Protein AF-A0A2P4Q3A4-F1 (afdb_monomer)

Solvent-accessible surface area (backbone atoms only —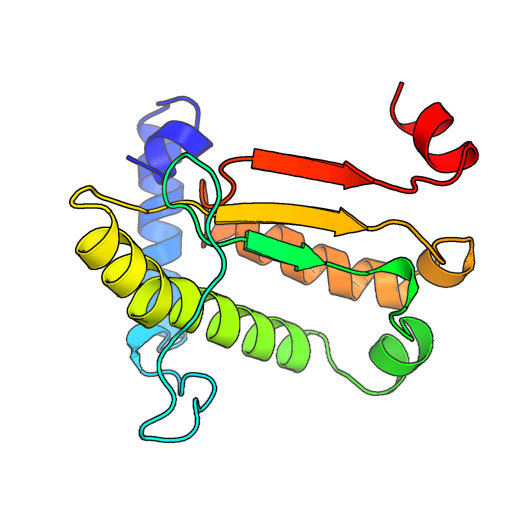 not comparable to full-atom values): 9125 Å² total; per-residue (Å²): 108,42,54,34,62,68,41,76,61,38,62,69,59,20,50,52,46,50,51,55,35,53,54,49,34,65,76,70,42,56,91,74,56,76,54,77,84,71,67,87,88,61,76,88,81,69,58,56,48,100,86,39,23,44,58,45,77,43,54,69,25,72,54,62,41,64,59,45,48,72,74,50,53,61,66,60,53,45,53,50,50,49,28,51,52,50,35,42,61,72,51,49,29,54,53,36,13,64,76,58,76,46,92,36,77,37,32,31,38,38,40,35,28,52,73,52,60,75,71,68,68,39,61,67,32,44,54,46,53,46,53,45,52,52,47,37,65,57,65,51,44,59,37,77,66,46,80,45,81,39,64,64,48,72,71,58,58,64,72,75,104

Mean predicted aligned error: 5.14 Å

Radius of gyration: 17.17 Å; Cα contacts (8 Å, |Δi|>4): 184; chains: 1; bounding box: 42×38×37 Å

pLDDT: mean 88.75, std 10.61, range [38.41, 98.12]

Sequence (161 aa):
MRFATARSFRLDKTKEQLIETITWRDLEGIDSIPLPILNPGTPILYPTDKEGRGIYIERAGYHDSKRLAKYVKQEELTNWHIRCQEFSHRVIMPELSRRAGKIIDKETVIFDCEGMGFHQLHLPSLTLYRAIAELDQKYYPGRLGKLFVVNAPFIFVKIWR

Organism: Rhizophagus irregularis (strain DAOM 181602 / DAOM 197198 / MUCL 43194) (NCBI:txid747089)

Nearest PDB structures (foldseek):
  7zg9-assembly2_B  TM=8.582E-01  e=2.373E-09  Saccharomyces cerevisiae S288C
  4omk-assembly2_B  TM=8.416E-01  e=1.566E-09  Homo sapiens
  7y11-assembly1_A  TM=8.420E-01  e=4.047E-09  Arabidopsis thaliana
  7zgc-assembly1_A  TM=8.394E-01  e=8.752E-09  Saccharomyces cerevisiae S288C
  1olm-assembly2_C  TM=8.415E-01  e=5.445E-09  Homo sapiens

Secondary structure (DSSP, 8-state):
-HHHHHTTT-HHHHHHHHHHHHHHHHHHTGGGPPPPPPPTT------B-TTSPBEEEE-GGG--HHHHHHH--HHHHHHHHHHHHHHIIIIIHHHHHHHHTS----EEEEEE-TT-SGGGG-HHHHHHHHHHHHHHHHHSTT-EEEEEEES--HHHHHH--

InterPro domains:
  IPR001251 CRAL-TRIO lipid binding domain [PF00650] (47-160)
  IPR001251 CRAL-TRIO lipid binding domain [PS50191] (45-161)
  IPR001251 CRAL-TRIO lipid binding domain [cd00170] (44-161)
  IPR036273 CRAL/TRIO, N-terminal domain superfamily [SSF46938] (1-33)
  IPR036865 CRAL-TRIO lipid binding domain superfamily [G3DSA:3.40.525.10] (1-161)
  IPR036865 CRAL-TRIO lipid binding domain superfamily [SSF52087] (37-160)
  IPR051026 Phosphatidylinositol/phosphatidylcholine transfer [PTHR45657] (2-160)

Structure (mmCIF, N/CA/C/O backbone):
data_AF-A0A2P4Q3A4-F1
#
_entry.id   AF-A0A2P4Q3A4-F1
#
loop_
_atom_site.group_PDB
_atom_site.id
_atom_site.type_symbol
_atom_site.label_atom_id
_atom_site.label_alt_id
_atom_site.label_comp_id
_atom_site.label_asym_id
_atom_site.label_entity_id
_atom_site.label_seq_id
_atom_site.pdbx_PDB_ins_code
_atom_site.Cartn_x
_atom_site.Cartn_y
_atom_site.Cartn_z
_atom_site.occupancy
_atom_site.B_iso_or_equiv
_atom_site.auth_seq_id
_atom_site.auth_comp_id
_atom_site.auth_asym_id
_atom_site.auth_atom_id
_atom_site.pdbx_PDB_model_num
ATOM 1 N N . MET A 1 1 ? -11.520 7.859 11.493 1.00 81.25 1 MET A N 1
ATOM 2 C CA . MET A 1 1 ? -10.524 7.407 12.496 1.00 81.25 1 MET A CA 1
ATOM 3 C C . MET A 1 1 ? -9.156 7.018 11.926 1.00 81.25 1 MET A C 1
ATOM 5 O O . MET A 1 1 ? -8.192 7.102 12.670 1.00 81.25 1 MET A O 1
ATOM 9 N N . ARG A 1 2 ? -9.017 6.652 10.639 1.00 88.00 2 ARG A N 1
ATOM 10 C CA . ARG A 1 2 ? -7.745 6.162 10.056 1.00 88.00 2 ARG A CA 1
ATOM 11 C C . ARG A 1 2 ? -6.515 7.058 10.291 1.00 88.00 2 ARG A C 1
ATOM 13 O O . ARG A 1 2 ? -5.499 6.555 10.758 1.00 88.00 2 ARG A O 1
ATOM 20 N N . PHE A 1 3 ? -6.630 8.368 10.064 1.00 90.00 3 PHE A N 1
ATOM 21 C CA . PHE A 1 3 ? -5.551 9.331 10.346 1.00 90.00 3 PHE A CA 1
ATOM 22 C C . PHE A 1 3 ? -5.172 9.373 11.832 1.00 90.00 3 PHE A C 1
ATOM 24 O O . PHE A 1 3 ? -3.992 9.343 12.167 1.00 90.00 3 PHE A O 1
ATOM 31 N N . ALA A 1 4 ? -6.168 9.358 12.726 1.00 89.81 4 ALA A N 1
ATOM 32 C CA . ALA A 1 4 ? -5.929 9.330 14.167 1.00 89.81 4 ALA A CA 1
ATOM 33 C C . ALA A 1 4 ? -5.175 8.058 14.572 1.00 89.81 4 ALA A C 1
ATOM 35 O O . ALA A 1 4 ? -4.160 8.134 15.257 1.00 89.81 4 ALA A O 1
ATOM 36 N N . THR A 1 5 ? -5.600 6.891 14.080 1.00 87.50 5 THR A N 1
ATOM 37 C CA . THR A 1 5 ? -4.897 5.626 14.330 1.00 87.50 5 THR A CA 1
ATOM 38 C C . THR A 1 5 ? -3.458 5.660 13.806 1.00 87.50 5 THR A C 1
ATOM 40 O O . THR A 1 5 ? -2.544 5.286 14.533 1.00 87.50 5 THR A O 1
ATOM 43 N N . ALA A 1 6 ? -3.228 6.161 12.588 1.00 87.69 6 ALA A N 1
ATOM 44 C CA . ALA A 1 6 ? -1.894 6.235 11.980 1.00 87.69 6 ALA A CA 1
ATOM 45 C C . ALA A 1 6 ? -0.937 7.235 12.651 1.00 87.69 6 ALA A C 1
ATOM 47 O O . ALA A 1 6 ? 0.264 7.239 12.367 1.00 87.69 6 ALA A O 1
ATOM 48 N N . ARG A 1 7 ? -1.451 8.097 13.531 1.00 92.38 7 ARG A N 1
ATOM 49 C CA . ARG A 1 7 ? -0.665 9.053 14.319 1.00 92.38 7 ARG A CA 1
ATOM 50 C C . ARG A 1 7 ? -0.774 8.809 15.821 1.00 92.38 7 ARG A C 1
ATOM 52 O O . ARG A 1 7 ? -0.433 9.700 16.599 1.00 92.38 7 ARG A O 1
ATOM 59 N N . SER A 1 8 ? -1.204 7.612 16.225 1.00 90.19 8 SER A N 1
ATOM 60 C CA . SER A 1 8 ? -1.354 7.208 17.630 1.00 90.19 8 SER A CA 1
ATOM 61 C C . SER A 1 8 ? -2.193 8.200 18.438 1.00 90.19 8 SER A C 1
ATOM 63 O O . SER A 1 8 ? -1.867 8.529 19.572 1.00 90.19 8 SER A O 1
ATOM 65 N N . PHE A 1 9 ? -3.255 8.716 17.816 1.00 90.75 9 PHE A N 1
ATOM 66 C CA . PHE A 1 9 ? -4.198 9.687 18.372 1.00 90.75 9 PHE A CA 1
ATOM 67 C C . PHE A 1 9 ? -3.581 11.034 18.789 1.00 90.75 9 PHE A C 1
ATOM 69 O O . PHE A 1 9 ? -4.226 11.821 19.478 1.00 90.75 9 PHE A O 1
ATOM 76 N N . ARG A 1 10 ? -2.371 11.361 18.310 1.00 94.56 10 ARG A N 1
ATOM 77 C CA . ARG A 1 10 ? -1.794 12.708 18.435 1.00 94.56 10 ARG A CA 1
ATOM 78 C C . ARG A 1 10 ? -2.547 13.674 17.523 1.00 94.56 10 ARG A C 1
ATOM 80 O O . ARG A 1 10 ? -2.441 13.583 16.297 1.00 94.56 10 ARG A O 1
ATOM 87 N N . LEU A 1 11 ? -3.375 14.535 18.114 1.00 94.19 11 LEU A N 1
ATOM 88 C CA . LEU A 1 11 ? -4.344 15.367 17.390 1.00 94.19 11 LEU A CA 1
ATOM 89 C C . LEU A 1 11 ? -3.682 16.380 16.451 1.00 94.19 11 LEU A C 1
ATOM 91 O O . LEU A 1 11 ? -4.151 16.561 15.331 1.00 94.19 11 LEU A O 1
ATOM 95 N N . ASP A 1 12 ? -2.576 16.983 16.879 1.00 95.56 12 ASP A N 1
ATOM 96 C CA . ASP A 1 12 ? -1.742 17.886 16.084 1.00 95.56 12 ASP A CA 1
ATOM 97 C C . ASP A 1 12 ? -1.265 17.204 14.793 1.00 95.56 12 ASP A C 1
ATOM 99 O O . ASP A 1 12 ? -1.563 17.668 13.692 1.00 95.56 12 ASP A O 1
ATOM 103 N N . LYS A 1 13 ? -0.641 16.027 14.918 1.00 94.62 13 LYS A N 1
ATOM 104 C CA . LYS A 1 13 ? -0.139 15.242 13.782 1.00 94.62 13 LYS A CA 1
ATOM 105 C C . LYS A 1 13 ? -1.244 14.650 12.921 1.00 94.62 13 LYS A C 1
ATOM 107 O O . LYS A 1 13 ? -1.075 14.501 11.713 1.00 94.62 13 LYS A O 1
ATOM 112 N N . THR A 1 14 ? -2.376 14.317 13.531 1.00 95.19 14 THR A N 1
ATOM 113 C CA . THR A 1 14 ? -3.566 13.843 12.818 1.00 95.19 14 THR A CA 1
ATOM 114 C C . THR A 1 14 ? -4.129 14.943 11.925 1.00 95.19 14 THR A C 1
ATOM 116 O O . THR A 1 14 ? -4.407 14.694 10.754 1.00 95.19 14 THR A O 1
ATOM 119 N N . LYS A 1 15 ? -4.281 16.157 12.470 1.00 96.38 15 LYS A N 1
ATOM 120 C CA . LYS A 1 15 ? -4.776 17.324 11.736 1.00 96.38 15 LYS A CA 1
ATOM 121 C C . LYS A 1 15 ? -3.826 17.694 10.600 1.00 96.38 15 LYS A C 1
ATOM 123 O O . LYS A 1 15 ? -4.292 17.899 9.487 1.00 96.38 15 LYS A O 1
ATOM 128 N N . GLU A 1 16 ? -2.524 17.736 10.877 1.00 96.69 16 GLU A N 1
ATOM 129 C CA . GLU A 1 16 ? -1.476 18.029 9.892 1.00 96.69 16 GLU A CA 1
ATOM 130 C C . GLU A 1 16 ? -1.572 17.088 8.681 1.00 96.69 16 GLU A C 1
ATOM 132 O O . GLU A 1 16 ? -1.767 17.549 7.559 1.00 96.69 16 GLU A O 1
ATOM 137 N N . GLN A 1 17 ? -1.557 15.771 8.914 1.00 96.31 17 GLN A N 1
ATOM 138 C CA . GLN A 1 17 ? -1.625 14.784 7.831 1.00 96.31 17 GLN A CA 1
ATOM 139 C C . GLN A 1 17 ? -2.959 14.828 7.070 1.00 96.31 17 GLN A C 1
ATOM 141 O O . GLN A 1 17 ? -2.993 14.636 5.853 1.00 96.31 17 GLN A O 1
ATOM 146 N N . LEU A 1 18 ? -4.070 15.055 7.778 1.00 96.50 18 LEU A N 1
ATOM 147 C CA . LEU A 1 18 ? -5.386 15.148 7.151 1.00 96.50 18 LEU A CA 1
ATOM 148 C C . LEU A 1 18 ? -5.466 16.354 6.210 1.00 96.50 18 LEU A C 1
ATOM 150 O O . LEU A 1 18 ? -5.906 16.195 5.075 1.00 96.50 18 LEU A O 1
ATOM 154 N N . ILE A 1 19 ? -5.026 17.531 6.665 1.00 97.44 19 ILE A N 1
ATOM 155 C CA . ILE A 1 19 ? -5.002 18.750 5.846 1.00 97.44 19 ILE A CA 1
ATOM 156 C C . ILE A 1 19 ? -4.102 18.541 4.633 1.00 97.44 19 ILE A C 1
ATOM 158 O O . ILE A 1 19 ? -4.524 18.815 3.517 1.00 97.44 19 ILE A O 1
ATOM 162 N N . GLU A 1 20 ? -2.901 17.999 4.834 1.00 97.56 20 GLU A N 1
ATOM 163 C CA . GLU A 1 20 ? -1.973 17.730 3.737 1.00 97.56 20 GLU A CA 1
ATOM 164 C C . GLU A 1 20 ? -2.581 16.792 2.686 1.00 97.56 20 GLU A C 1
ATOM 166 O O . GLU A 1 20 ? -2.432 17.023 1.488 1.00 97.56 20 GLU A O 1
ATOM 171 N N . THR A 1 21 ? -3.322 15.769 3.122 1.00 97.38 21 THR A N 1
ATOM 172 C CA . THR A 1 21 ? -4.003 14.853 2.201 1.00 97.38 21 THR A CA 1
ATOM 173 C C . THR A 1 21 ? -5.128 15.543 1.439 1.00 97.38 21 THR A C 1
ATOM 175 O O . THR A 1 21 ? -5.235 15.336 0.238 1.00 97.38 21 THR A O 1
ATOM 178 N N . ILE A 1 22 ? -5.955 16.361 2.099 1.00 97.38 22 ILE A N 1
ATOM 179 C CA . ILE A 1 22 ? -7.045 17.095 1.433 1.00 97.38 22 ILE A CA 1
ATOM 180 C C . ILE A 1 22 ? -6.470 18.049 0.383 1.00 97.38 22 ILE A C 1
ATOM 182 O O . ILE A 1 22 ? -6.859 17.977 -0.777 1.00 97.38 22 ILE A O 1
ATOM 186 N N . THR A 1 23 ? -5.473 18.855 0.754 1.00 98.12 23 THR A N 1
ATOM 187 C CA . THR A 1 23 ? -4.817 19.784 -0.175 1.00 98.12 23 THR A CA 1
ATOM 188 C C . THR A 1 23 ? -4.201 19.053 -1.366 1.00 98.12 23 THR A C 1
ATOM 190 O O . THR A 1 23 ? -4.359 19.485 -2.503 1.00 98.12 23 THR A O 1
ATOM 193 N N . TRP A 1 24 ? -3.519 17.929 -1.130 1.00 97.88 24 TRP A N 1
ATOM 194 C CA . TRP A 1 24 ? -2.967 17.106 -2.207 1.00 97.88 24 TRP A CA 1
ATOM 195 C C . TRP A 1 24 ? -4.058 16.576 -3.145 1.00 97.88 24 TRP A C 1
ATOM 197 O O . TRP A 1 24 ? -3.885 16.616 -4.361 1.00 97.88 24 TRP A O 1
ATOM 207 N N . ARG A 1 25 ? -5.196 16.124 -2.599 1.00 97.88 25 ARG A N 1
ATOM 208 C CA . ARG A 1 25 ? -6.317 15.643 -3.417 1.00 97.88 25 ARG A CA 1
ATOM 209 C C . ARG A 1 25 ? -6.865 16.722 -4.339 1.00 97.88 25 ARG A C 1
ATOM 211 O O . ARG A 1 25 ? -7.123 16.421 -5.503 1.00 97.88 25 ARG A O 1
ATOM 218 N N . ASP A 1 26 ? -7.011 17.937 -3.823 1.00 97.81 26 ASP A N 1
ATOM 219 C CA . ASP A 1 26 ? -7.522 19.077 -4.583 1.00 97.81 26 ASP A CA 1
ATOM 220 C C . ASP A 1 26 ? -6.551 19.483 -5.698 1.00 97.81 26 ASP A C 1
ATOM 222 O O . ASP A 1 26 ? -6.966 19.674 -6.839 1.00 97.81 26 ASP A O 1
ATOM 226 N N . LEU A 1 27 ? -5.253 19.565 -5.387 1.00 97.31 27 LEU A N 1
ATOM 227 C CA . LEU A 1 27 ? -4.218 19.963 -6.346 1.00 97.31 27 LEU A CA 1
ATOM 228 C C . LEU A 1 27 ? -4.048 18.953 -7.488 1.00 97.31 27 LEU A C 1
ATOM 230 O O . LEU A 1 27 ? -3.927 19.353 -8.643 1.00 97.31 27 LEU A O 1
ATOM 234 N N . GLU A 1 28 ? -4.064 17.658 -7.174 1.00 95.75 28 GLU A N 1
ATOM 235 C CA . GLU A 1 28 ? -3.839 16.584 -8.152 1.00 95.75 28 GLU A CA 1
ATOM 236 C C . GLU A 1 28 ? -5.140 16.064 -8.791 1.00 95.75 28 GLU A C 1
ATOM 238 O O . GLU A 1 28 ? -5.121 15.143 -9.609 1.00 95.75 28 GLU A O 1
ATOM 243 N N . GLY A 1 29 ? -6.298 16.616 -8.410 1.00 96.75 29 GLY A N 1
ATOM 244 C CA . GLY A 1 29 ? -7.598 16.208 -8.946 1.00 96.75 29 GLY A CA 1
ATOM 245 C C . GLY A 1 29 ? -7.953 14.745 -8.655 1.00 96.75 29 GLY A C 1
ATOM 246 O O . GLY A 1 29 ? -8.593 14.086 -9.480 1.00 96.75 29 GLY A O 1
ATOM 247 N N . ILE A 1 30 ? -7.554 14.227 -7.487 1.00 97.19 30 ILE A N 1
ATOM 248 C CA . ILE A 1 30 ? -7.625 12.793 -7.143 1.00 97.19 30 ILE A CA 1
ATOM 249 C C . ILE A 1 30 ? -9.055 12.246 -7.228 1.00 97.19 30 ILE A C 1
ATOM 251 O O . ILE A 1 30 ? -9.276 11.122 -7.677 1.00 97.19 30 ILE A O 1
ATOM 255 N N . ASP A 1 31 ? -10.053 13.052 -6.870 1.00 95.44 31 ASP A N 1
ATOM 256 C CA . ASP A 1 31 ? -11.459 12.636 -6.901 1.00 95.44 31 ASP A CA 1
ATOM 257 C C . ASP A 1 31 ? -11.984 12.385 -8.330 1.00 95.44 31 ASP A C 1
ATOM 259 O O . ASP A 1 31 ? -12.917 11.595 -8.525 1.00 95.44 31 ASP A O 1
ATOM 263 N N . SER A 1 32 ? -11.346 12.987 -9.339 1.00 94.81 32 SER A N 1
ATOM 264 C CA . SER A 1 32 ? -11.739 12.896 -10.751 1.00 94.81 32 SER A CA 1
ATOM 265 C C . SER A 1 32 ? -10.893 11.918 -11.569 1.00 94.81 32 SER A C 1
ATOM 267 O O . SER A 1 32 ? -11.119 11.781 -12.773 1.00 94.81 32 SER A O 1
ATOM 269 N N . ILE A 1 33 ? -9.925 11.223 -10.958 1.00 93.81 33 ILE A N 1
ATOM 270 C CA . ILE A 1 33 ? -9.053 10.323 -11.717 1.00 93.81 33 ILE A CA 1
ATOM 271 C C . ILE A 1 33 ? -9.837 9.141 -12.302 1.00 93.81 33 ILE A C 1
ATOM 273 O O . ILE A 1 33 ? -10.729 8.590 -11.644 1.00 93.81 33 ILE A O 1
ATOM 277 N N . PRO A 1 34 ? -9.485 8.694 -13.520 1.00 91.38 34 PRO A N 1
ATOM 278 C CA . PRO A 1 34 ? -10.088 7.508 -14.101 1.00 91.38 34 PRO A CA 1
ATOM 279 C C . PRO A 1 34 ? -9.674 6.274 -13.296 1.00 91.38 34 PRO A C 1
ATOM 281 O O . PRO A 1 34 ? -8.487 6.023 -13.074 1.00 91.38 34 PRO A O 1
ATOM 284 N N . LEU A 1 35 ? -10.665 5.493 -12.876 1.00 89.56 35 LEU A N 1
ATOM 285 C CA . LEU A 1 35 ? -10.441 4.234 -12.177 1.00 89.56 35 LEU A CA 1
ATOM 286 C C . LEU A 1 35 ? -10.117 3.112 -13.182 1.00 89.56 35 LEU A C 1
ATOM 288 O O . LEU A 1 35 ? -10.555 3.183 -14.334 1.00 89.56 35 LEU A O 1
ATOM 292 N N . PRO A 1 36 ? -9.380 2.062 -12.778 1.00 85.19 36 PRO A N 1
ATOM 293 C CA . PRO A 1 36 ? -9.207 0.864 -13.586 1.00 85.19 36 PRO A CA 1
ATOM 294 C C . PRO A 1 36 ? -10.569 0.291 -13.999 1.00 85.19 36 PRO A C 1
ATOM 296 O O . PRO A 1 36 ? -11.490 0.179 -13.187 1.00 85.19 36 PRO A O 1
ATOM 299 N N . ILE A 1 37 ? -10.701 -0.044 -15.282 1.00 72.06 37 ILE A N 1
ATOM 300 C CA . ILE A 1 37 ? -11.951 -0.540 -15.856 1.00 72.06 37 ILE A CA 1
ATOM 301 C C . ILE A 1 37 ? -12.156 -1.985 -15.399 1.00 72.06 37 ILE A C 1
ATOM 303 O O . ILE A 1 37 ? -11.361 -2.866 -15.724 1.00 72.06 37 ILE A O 1
ATOM 307 N N . LEU A 1 38 ? -13.255 -2.239 -14.693 1.00 65.69 38 LEU A N 1
ATOM 308 C CA . LEU A 1 38 ? -13.843 -3.573 -14.656 1.00 65.69 38 LEU A CA 1
ATOM 309 C C . LEU A 1 38 ? -14.734 -3.737 -15.881 1.00 65.69 38 LEU A C 1
ATOM 311 O O . LEU A 1 38 ? -15.499 -2.831 -16.213 1.00 65.69 38 LEU A O 1
ATOM 315 N N . ASN A 1 39 ? -14.672 -4.899 -16.527 1.00 62.16 39 ASN A N 1
ATOM 316 C CA . ASN A 1 39 ? -15.587 -5.223 -17.616 1.00 62.16 39 ASN A CA 1
ATOM 317 C C . ASN A 1 39 ? -17.044 -5.075 -17.125 1.00 62.16 39 ASN A C 1
ATOM 319 O O . ASN A 1 39 ? -17.412 -5.746 -16.150 1.00 62.16 39 ASN A O 1
ATOM 323 N N . PRO A 1 40 ? -17.871 -4.222 -17.764 1.00 52.88 40 PRO A N 1
ATOM 324 C CA . PRO A 1 40 ? -19.261 -4.015 -17.369 1.00 52.88 40 PRO A CA 1
ATOM 325 C C . PRO A 1 40 ? -20.017 -5.343 -17.260 1.00 52.88 40 PRO A C 1
ATOM 327 O O . PRO A 1 40 ? -19.923 -6.189 -18.144 1.00 52.88 40 PRO A O 1
ATOM 330 N N . GLY A 1 41 ? -20.746 -5.541 -16.159 1.00 54.09 41 GLY A N 1
ATOM 331 C CA . GLY A 1 41 ? -21.495 -6.777 -15.902 1.00 54.09 41 GLY A CA 1
ATOM 332 C C . GLY A 1 41 ? -20.689 -7.911 -15.263 1.00 54.09 41 GLY A C 1
ATOM 333 O O . GLY A 1 41 ? -21.278 -8.931 -14.915 1.00 54.09 41 GLY A O 1
ATOM 334 N N . THR A 1 42 ? -19.381 -7.741 -15.039 1.00 58.50 42 THR A N 1
ATOM 335 C CA . THR A 1 42 ? -18.596 -8.701 -14.248 1.00 58.50 42 THR A CA 1
ATOM 336 C C . THR A 1 42 ? -18.961 -8.541 -12.773 1.00 58.50 42 THR A C 1
ATOM 338 O O . THR A 1 42 ? -18.723 -7.467 -12.211 1.00 58.50 42 THR A O 1
ATOM 341 N N . PRO A 1 43 ? -19.520 -9.570 -12.111 1.00 60.12 43 PRO A N 1
ATOM 342 C CA . PRO A 1 43 ? -19.717 -9.524 -10.672 1.00 60.12 43 PRO A CA 1
ATOM 343 C C . PRO A 1 43 ? -18.362 -9.303 -9.999 1.00 60.12 43 PRO A C 1
ATOM 345 O O . PRO A 1 43 ? -17.401 -10.014 -10.297 1.00 60.12 43 PRO A O 1
ATOM 348 N N . ILE A 1 44 ? -18.272 -8.334 -9.086 1.00 64.12 44 ILE A N 1
ATOM 349 C CA . ILE A 1 44 ? -17.056 -8.104 -8.297 1.00 64.12 44 ILE A CA 1
ATOM 350 C C . ILE A 1 44 ? -16.945 -9.222 -7.254 1.00 64.12 44 ILE A C 1
ATOM 352 O O . ILE A 1 44 ? -17.271 -9.068 -6.074 1.00 64.12 44 ILE A O 1
ATOM 356 N N . LEU A 1 45 ? -16.503 -10.391 -7.709 1.00 66.38 45 LEU A N 1
ATOM 357 C CA . LEU A 1 45 ? -16.175 -11.540 -6.879 1.00 66.38 45 LEU A CA 1
ATOM 358 C C . LEU A 1 45 ? -14.785 -11.328 -6.281 1.00 66.38 45 LEU A C 1
ATOM 360 O O . LEU A 1 45 ? -13.805 -11.944 -6.686 1.00 66.38 45 LEU A O 1
ATOM 364 N N . TYR A 1 46 ? -14.706 -10.419 -5.310 1.00 77.94 46 TYR A N 1
ATOM 365 C CA . TYR A 1 46 ? -13.514 -10.288 -4.482 1.00 77.94 46 TYR A CA 1
ATOM 366 C C . TYR A 1 46 ? -13.535 -11.358 -3.383 1.00 77.94 46 TYR A C 1
ATOM 368 O O . TYR A 1 46 ? -14.523 -11.413 -2.630 1.00 77.94 46 TYR A O 1
ATOM 376 N N . PRO A 1 47 ? -12.488 -12.197 -3.270 1.00 88.94 47 PRO A N 1
ATOM 377 C CA . PRO A 1 47 ? -12.339 -13.098 -2.139 1.00 88.94 47 PRO A CA 1
ATOM 378 C C . PRO A 1 47 ? -12.187 -12.279 -0.856 1.00 88.94 47 PRO A C 1
ATOM 380 O O . PRO A 1 47 ? -11.543 -11.226 -0.840 1.00 88.94 47 PRO A O 1
ATOM 383 N N . THR A 1 48 ? -12.800 -12.761 0.222 1.00 94.56 48 THR A N 1
ATOM 384 C CA . THR A 1 48 ? -12.803 -12.080 1.517 1.00 94.56 48 THR A CA 1
ATOM 385 C C . THR A 1 48 ? -12.234 -12.961 2.610 1.00 94.56 48 THR A C 1
ATOM 387 O O . THR A 1 48 ? -12.455 -14.171 2.616 1.00 94.56 48 THR A O 1
ATOM 390 N N . ASP A 1 49 ? -11.554 -12.352 3.577 1.00 94.81 49 ASP A N 1
ATOM 391 C CA . ASP A 1 49 ? -11.214 -13.038 4.818 1.00 94.81 49 ASP A CA 1
ATOM 392 C C . ASP A 1 49 ? -12.461 -13.243 5.701 1.00 94.81 49 ASP A C 1
ATOM 394 O O . ASP A 1 49 ? -13.560 -12.769 5.399 1.00 94.81 49 ASP A O 1
ATOM 398 N N . LYS A 1 50 ? -12.287 -13.924 6.839 1.00 94.62 50 LYS A N 1
ATOM 399 C CA . LYS A 1 50 ? -13.370 -14.170 7.810 1.00 94.62 50 LYS A CA 1
ATOM 400 C C . LYS A 1 50 ? -14.033 -12.901 8.369 1.00 94.62 50 LYS A C 1
ATOM 402 O O . LYS A 1 50 ? -15.115 -12.982 8.935 1.00 94.62 50 LYS A O 1
ATOM 407 N N . GLU A 1 51 ? -13.384 -11.742 8.246 1.00 94.75 51 GLU A N 1
ATOM 408 C CA . GLU A 1 51 ? -13.914 -10.453 8.690 1.00 94.75 51 GLU A CA 1
ATOM 409 C C . GLU A 1 51 ? -14.637 -9.696 7.568 1.00 94.75 51 GLU A C 1
ATOM 411 O O . GLU A 1 51 ? -15.121 -8.593 7.824 1.00 94.75 51 GLU A O 1
ATOM 416 N N . GLY A 1 52 ? -14.719 -10.254 6.356 1.00 94.00 52 GLY A N 1
ATOM 417 C CA . GLY A 1 52 ? -15.306 -9.608 5.180 1.00 94.00 52 GLY A CA 1
ATOM 418 C C . GLY A 1 52 ? -14.350 -8.662 4.444 1.00 94.00 52 GLY A C 1
ATOM 419 O O . GLY A 1 52 ? -14.780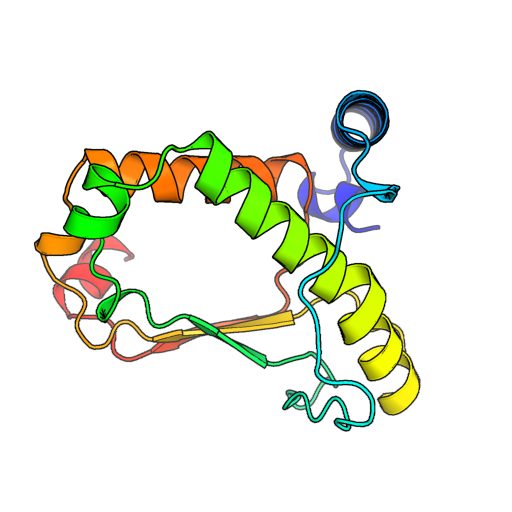 -7.949 3.540 1.00 94.00 52 GLY A O 1
ATOM 420 N N . ARG A 1 53 ? -13.060 -8.627 4.812 1.00 95.00 53 ARG A N 1
ATOM 421 C CA . ARG A 1 53 ? -12.060 -7.759 4.167 1.00 95.00 53 ARG A CA 1
ATOM 422 C C . ARG A 1 53 ? -11.601 -8.376 2.859 1.00 95.00 53 ARG A C 1
ATOM 424 O O . ARG A 1 53 ? -11.333 -9.575 2.824 1.00 95.00 53 ARG A O 1
ATOM 431 N N . GLY A 1 54 ? -11.457 -7.559 1.821 1.00 94.19 54 GLY A N 1
ATOM 432 C CA . GLY A 1 54 ? -10.927 -8.007 0.534 1.00 94.19 54 GLY A CA 1
ATOM 433 C C . GLY A 1 54 ? -9.511 -8.549 0.693 1.00 94.19 54 GLY A C 1
ATOM 434 O O . GLY A 1 54 ? -8.720 -7.986 1.453 1.00 94.19 54 GLY A O 1
ATOM 435 N N . ILE A 1 55 ? -9.217 -9.655 0.013 1.00 93.69 55 ILE A N 1
ATOM 436 C CA . ILE A 1 55 ? -7.884 -10.256 -0.012 1.00 93.69 55 ILE A CA 1
ATOM 437 C C . ILE A 1 55 ? -7.133 -9.728 -1.238 1.00 93.69 55 ILE A C 1
ATOM 439 O O . ILE A 1 55 ? -7.551 -9.964 -2.371 1.00 93.69 55 ILE A O 1
ATOM 443 N N . TYR A 1 56 ? -6.022 -9.037 -0.996 1.00 91.06 56 TYR A N 1
ATOM 444 C CA . TYR A 1 56 ? -5.034 -8.655 -2.002 1.00 91.06 56 TYR A CA 1
ATOM 445 C C . TYR A 1 56 ? -3.844 -9.615 -1.922 1.00 91.06 56 TYR A C 1
ATOM 447 O O . TYR A 1 56 ? -3.340 -9.882 -0.831 1.00 91.06 56 TYR A O 1
ATOM 455 N N . ILE A 1 57 ? -3.410 -10.154 -3.062 1.00 92.19 57 ILE A N 1
ATOM 456 C CA . ILE A 1 57 ? -2.242 -11.035 -3.141 1.00 92.19 57 ILE A CA 1
ATOM 457 C C . ILE A 1 57 ? -1.150 -10.298 -3.910 1.00 92.19 57 ILE A C 1
ATOM 459 O O . ILE A 1 57 ? -1.297 -10.037 -5.100 1.00 92.19 57 ILE A O 1
ATOM 463 N N . GLU A 1 58 ? -0.060 -9.995 -3.218 1.00 90.50 58 GLU A N 1
ATOM 464 C CA . GLU A 1 58 ? 1.139 -9.372 -3.767 1.00 90.50 58 GLU A CA 1
ATOM 465 C C . GLU A 1 58 ? 2.203 -10.449 -3.983 1.00 90.50 58 GLU A C 1
ATOM 467 O O . GLU A 1 58 ? 2.591 -11.128 -3.032 1.00 90.50 58 GLU A O 1
ATOM 472 N N . ARG A 1 59 ? 2.678 -10.611 -5.221 1.00 90.81 59 ARG A N 1
ATOM 473 C CA . ARG A 1 59 ? 3.680 -11.624 -5.596 1.00 90.81 59 ARG A CA 1
ATOM 474 C C . ARG A 1 59 ? 4.957 -10.949 -6.090 1.00 90.81 59 ARG A C 1
ATOM 476 O O . ARG A 1 59 ? 5.418 -11.191 -7.207 1.00 90.81 59 ARG A O 1
ATOM 483 N N . ALA A 1 60 ? 5.552 -10.121 -5.235 1.00 82.44 60 ALA A N 1
ATOM 484 C CA . ALA A 1 60 ? 6.719 -9.298 -5.560 1.00 82.44 60 ALA A CA 1
ATOM 485 C C . ALA A 1 60 ? 7.937 -10.101 -6.066 1.00 82.44 60 ALA A C 1
ATOM 487 O O . ALA A 1 60 ? 8.798 -9.566 -6.771 1.00 82.44 60 ALA A O 1
ATOM 488 N N . GLY A 1 61 ? 8.016 -11.393 -5.733 1.00 86.06 61 GLY A N 1
ATOM 489 C CA . GLY A 1 61 ? 9.022 -12.317 -6.257 1.00 86.06 61 GLY A CA 1
ATOM 490 C C . GLY A 1 61 ? 9.003 -12.504 -7.777 1.00 86.06 61 GLY A C 1
ATOM 491 O O . GLY A 1 61 ? 10.041 -12.769 -8.375 1.00 86.06 61 GLY A O 1
ATOM 492 N N . TYR A 1 62 ? 7.845 -12.305 -8.408 1.00 88.50 62 TYR A N 1
ATOM 493 C CA . TYR A 1 62 ? 7.634 -12.503 -9.846 1.00 88.50 62 TYR A CA 1
ATOM 494 C C . TYR A 1 62 ? 7.680 -11.201 -10.650 1.00 88.50 62 TYR A C 1
ATOM 496 O O . TYR A 1 62 ? 7.553 -11.220 -11.875 1.00 88.50 62 TYR A O 1
ATOM 504 N N . HIS A 1 63 ? 7.859 -10.059 -9.987 1.00 86.56 63 HIS A N 1
ATOM 505 C CA . HIS A 1 63 ? 7.998 -8.786 -10.677 1.00 86.56 63 HIS A CA 1
ATOM 506 C C . HIS A 1 63 ? 9.344 -8.709 -11.393 1.00 86.56 63 HIS A C 1
ATOM 508 O O . HIS A 1 63 ? 10.402 -8.757 -10.757 1.00 86.56 63 HIS A O 1
ATOM 514 N N . ASP A 1 64 ? 9.316 -8.448 -12.703 1.00 88.50 64 ASP A N 1
ATOM 515 C CA . ASP A 1 64 ? 10.503 -8.014 -13.444 1.00 88.50 64 ASP A CA 1
ATOM 516 C C . ASP A 1 64 ? 10.847 -6.563 -13.071 1.00 88.50 64 ASP A C 1
ATOM 518 O O . ASP A 1 64 ? 10.619 -5.594 -13.798 1.00 88.50 64 ASP A O 1
ATOM 522 N N . SER A 1 65 ? 11.381 -6.424 -11.862 1.00 84.75 65 SER A N 1
ATOM 523 C CA . SER A 1 65 ? 11.649 -5.149 -11.209 1.00 84.75 65 SER A CA 1
ATOM 524 C C . SER A 1 65 ? 12.682 -4.330 -11.987 1.00 84.75 65 SER A C 1
ATOM 526 O O . SER A 1 65 ? 12.602 -3.099 -12.023 1.00 84.75 65 SER A O 1
ATOM 528 N N . LYS A 1 66 ? 13.638 -4.999 -12.647 1.00 88.62 66 LYS A N 1
ATOM 529 C CA . LYS A 1 66 ? 14.654 -4.350 -13.487 1.00 88.62 66 LYS A CA 1
ATOM 530 C C . LYS A 1 66 ? 14.030 -3.760 -14.741 1.00 88.62 66 LYS A C 1
ATOM 532 O O . LYS A 1 66 ? 14.317 -2.614 -15.074 1.00 88.62 66 LYS A O 1
ATOM 537 N N . ARG A 1 67 ? 13.168 -4.518 -15.423 1.00 90.94 67 ARG A N 1
ATOM 538 C CA . ARG A 1 67 ? 12.436 -4.022 -16.589 1.00 90.94 67 ARG A CA 1
ATOM 539 C C . ARG A 1 67 ? 11.504 -2.880 -16.211 1.00 90.94 67 ARG A C 1
ATOM 541 O O . ARG A 1 67 ? 11.493 -1.877 -16.917 1.00 90.94 67 ARG A O 1
ATOM 548 N N . LEU A 1 68 ? 10.797 -2.997 -15.087 1.00 88.06 68 LEU A N 1
ATOM 549 C CA . LEU A 1 68 ? 9.957 -1.921 -14.568 1.00 88.06 68 LEU A CA 1
ATOM 550 C C . LEU A 1 68 ? 10.779 -0.641 -14.377 1.00 88.06 68 LEU A C 1
ATOM 552 O O . LEU A 1 68 ? 10.466 0.377 -14.977 1.00 88.06 68 LEU A O 1
ATOM 556 N N . ALA A 1 69 ? 11.897 -0.722 -13.654 1.00 90.06 69 ALA A N 1
ATOM 557 C CA . ALA A 1 69 ? 12.766 0.430 -13.418 1.00 90.06 69 ALA A CA 1
ATOM 558 C C . ALA A 1 69 ? 13.450 0.979 -14.679 1.00 90.06 69 ALA A C 1
ATOM 560 O O . ALA A 1 69 ? 13.879 2.129 -14.692 1.00 90.06 69 ALA A O 1
ATOM 561 N N . LYS A 1 70 ? 13.570 0.169 -15.736 1.00 93.81 70 LYS A N 1
ATOM 562 C CA . LYS A 1 70 ? 14.132 0.599 -17.017 1.00 93.81 70 LYS A CA 1
ATOM 563 C C . LYS A 1 70 ? 13.135 1.394 -17.862 1.00 93.81 70 LYS A C 1
ATOM 565 O O . LYS A 1 70 ? 13.556 2.297 -18.577 1.00 93.81 70 LYS A O 1
ATOM 570 N N . TYR A 1 71 ? 11.856 1.024 -17.836 1.00 94.94 71 TYR A N 1
ATOM 571 C CA . TYR A 1 71 ? 10.869 1.536 -18.795 1.00 94.94 71 TYR A CA 1
ATOM 572 C C . TYR A 1 71 ? 9.760 2.382 -18.176 1.00 94.94 71 TYR A C 1
ATOM 574 O O . TYR A 1 71 ? 9.099 3.102 -18.915 1.00 94.94 71 TYR A O 1
ATOM 582 N N . VAL A 1 72 ? 9.548 2.301 -16.864 1.00 93.31 72 VAL A N 1
ATOM 583 C CA . VAL A 1 72 ? 8.468 3.007 -16.172 1.00 93.31 72 VAL A CA 1
ATOM 584 C C . VAL A 1 72 ? 9.057 4.105 -15.304 1.00 93.31 72 VAL A C 1
ATOM 586 O O . VAL A 1 72 ? 9.928 3.859 -14.466 1.00 93.31 72 VAL A O 1
ATOM 589 N N . LYS A 1 73 ? 8.571 5.331 -15.496 1.00 94.56 73 LYS A N 1
ATOM 590 C CA . LYS A 1 73 ? 8.925 6.464 -14.644 1.00 94.56 73 LYS A CA 1
ATOM 591 C C . LYS A 1 73 ? 8.221 6.337 -13.300 1.00 94.56 73 LYS A C 1
ATOM 593 O O . LYS A 1 73 ? 7.108 5.827 -13.203 1.00 94.56 73 LYS A O 1
ATOM 598 N N . GLN A 1 74 ? 8.848 6.882 -12.262 1.00 94.31 74 GLN A N 1
ATOM 599 C CA . GLN A 1 74 ? 8.270 6.893 -10.918 1.00 94.31 74 GLN A CA 1
ATOM 600 C C . GLN A 1 74 ? 6.860 7.493 -10.895 1.00 94.31 74 GLN A C 1
ATOM 602 O O . GLN A 1 74 ? 5.974 6.901 -10.294 1.00 94.31 74 GLN A O 1
ATOM 607 N N . GLU A 1 75 ? 6.650 8.610 -11.591 1.00 94.31 75 GLU A N 1
ATOM 608 C CA . GLU A 1 75 ? 5.354 9.290 -11.671 1.00 94.31 75 GLU A CA 1
ATOM 609 C C . GLU A 1 75 ? 4.260 8.412 -12.296 1.00 94.31 75 GLU A C 1
ATOM 611 O O . GLU A 1 75 ? 3.137 8.365 -11.801 1.00 94.31 75 GLU A O 1
ATOM 616 N N . GLU A 1 76 ? 4.586 7.674 -13.360 1.00 93.94 76 GLU A N 1
ATOM 617 C CA . GLU A 1 76 ? 3.647 6.762 -14.023 1.00 93.94 76 GLU A CA 1
ATOM 618 C C . GLU A 1 76 ? 3.230 5.636 -13.074 1.00 93.94 76 GLU A C 1
ATOM 620 O O . GLU A 1 76 ? 2.047 5.307 -12.972 1.00 93.94 76 GLU A O 1
ATOM 625 N N . LEU A 1 77 ? 4.197 5.088 -12.333 1.00 93.19 77 LEU A N 1
ATOM 626 C CA . LEU A 1 77 ? 3.950 4.046 -11.347 1.00 93.19 77 LEU A CA 1
ATOM 627 C C . LEU A 1 77 ? 3.116 4.559 -10.167 1.00 93.19 77 LEU A C 1
ATOM 629 O O . LEU A 1 77 ? 2.159 3.897 -9.768 1.00 93.19 77 LEU A O 1
ATOM 633 N N . THR A 1 78 ? 3.440 5.733 -9.618 1.00 95.44 78 THR A N 1
ATOM 634 C CA . THR A 1 78 ? 2.672 6.320 -8.512 1.00 95.44 78 THR A CA 1
ATOM 635 C C . THR A 1 78 ? 1.263 6.693 -8.957 1.00 95.44 78 THR A C 1
ATOM 637 O O . THR A 1 78 ? 0.314 6.396 -8.240 1.00 95.44 78 THR A O 1
ATOM 640 N N . ASN A 1 79 ? 1.092 7.247 -10.160 1.00 95.19 79 ASN A N 1
ATOM 641 C CA . ASN A 1 79 ? -0.228 7.556 -10.716 1.00 95.19 79 ASN A CA 1
ATOM 642 C C . ASN A 1 79 ? -1.069 6.297 -10.932 1.00 95.19 79 ASN A C 1
ATOM 644 O O . ASN A 1 79 ? -2.265 6.293 -10.636 1.00 95.19 79 ASN A O 1
ATOM 648 N N . TRP A 1 80 ? -0.459 5.213 -11.414 1.00 93.75 80 TRP A N 1
ATOM 649 C CA . TRP A 1 80 ? -1.134 3.922 -11.505 1.00 93.75 80 TRP A CA 1
ATOM 650 C C . TRP A 1 80 ? -1.560 3.406 -10.125 1.00 93.75 80 TRP A C 1
ATOM 652 O O . TRP A 1 80 ? -2.719 3.035 -9.936 1.00 93.75 80 TRP A O 1
ATOM 662 N N . HIS A 1 81 ? -0.658 3.450 -9.144 1.00 94.50 81 HIS A N 1
ATOM 663 C CA . HIS A 1 81 ? -0.938 3.009 -7.777 1.00 94.50 81 HIS A CA 1
ATOM 664 C C . HIS A 1 81 ? -2.074 3.803 -7.119 1.00 94.50 81 HIS A C 1
ATOM 666 O O . HIS A 1 81 ? -2.972 3.210 -6.523 1.00 94.50 81 HIS A O 1
ATOM 672 N N . ILE A 1 82 ? -2.106 5.127 -7.299 1.00 96.62 82 ILE A N 1
ATOM 673 C CA . ILE A 1 82 ? -3.201 5.993 -6.829 1.00 96.62 82 ILE A CA 1
ATOM 674 C C . ILE A 1 82 ? -4.539 5.525 -7.410 1.00 96.62 82 ILE A C 1
ATOM 676 O O . ILE A 1 82 ? -5.512 5.379 -6.674 1.00 96.62 82 ILE A O 1
ATOM 680 N N . ARG A 1 83 ? -4.606 5.232 -8.715 1.00 95.31 83 ARG A N 1
ATOM 681 C CA . ARG A 1 83 ? -5.843 4.738 -9.349 1.00 95.31 83 ARG A CA 1
ATOM 682 C C . ARG A 1 83 ? -6.295 3.406 -8.754 1.00 95.31 83 ARG A C 1
ATOM 684 O O . ARG A 1 83 ? -7.491 3.228 -8.527 1.00 95.31 83 ARG A O 1
ATOM 691 N N . CYS A 1 84 ? -5.364 2.498 -8.459 1.00 92.12 84 CYS A N 1
ATOM 692 C CA . CYS A 1 84 ? -5.660 1.244 -7.763 1.00 92.12 84 CYS A CA 1
ATOM 693 C C . CYS A 1 84 ? -6.202 1.488 -6.344 1.00 92.12 84 CYS A C 1
ATOM 695 O O . CYS A 1 84 ? -7.207 0.883 -5.965 1.00 92.12 84 CYS A O 1
ATOM 697 N N . GLN A 1 85 ? -5.595 2.406 -5.585 1.00 94.00 85 GLN A N 1
ATOM 698 C CA . GLN A 1 85 ? -6.054 2.776 -4.242 1.00 94.00 85 GLN A CA 1
ATOM 699 C C . GLN A 1 85 ? -7.455 3.400 -4.260 1.00 94.00 85 GLN A C 1
ATOM 701 O O . GLN A 1 85 ? -8.330 3.005 -3.483 1.00 94.00 85 GLN A O 1
ATOM 706 N N . GLU A 1 86 ? -7.707 4.339 -5.174 1.00 95.38 86 GLU A N 1
ATOM 707 C CA . GLU A 1 86 ? -9.021 4.965 -5.329 1.00 95.38 86 GLU A CA 1
ATOM 708 C C . GLU A 1 86 ? -10.075 3.952 -5.775 1.00 95.38 86 GLU A C 1
ATOM 710 O O . GLU A 1 86 ? -11.197 3.973 -5.279 1.00 95.38 86 GLU A O 1
ATOM 715 N N . PHE A 1 87 ? -9.726 3.011 -6.647 1.00 92.62 87 PHE A N 1
ATOM 716 C CA . PHE A 1 87 ? -10.633 1.946 -7.058 1.00 92.62 87 PHE A CA 1
ATOM 717 C C . PHE A 1 87 ? -10.972 0.989 -5.915 1.00 92.62 87 PHE A C 1
ATOM 719 O O . PHE A 1 87 ? -12.148 0.699 -5.675 1.00 92.62 87 PHE A O 1
ATOM 726 N N . SER A 1 88 ? -9.967 0.568 -5.145 1.00 91.44 88 SER A N 1
ATOM 727 C CA . SER A 1 88 ? -10.178 -0.215 -3.927 1.00 91.44 88 SER A CA 1
ATOM 728 C C . SER A 1 88 ? -11.131 0.513 -2.974 1.00 91.44 88 SER A C 1
ATOM 730 O O . SER A 1 88 ? -12.103 -0.068 -2.487 1.00 91.44 88 SER A O 1
ATOM 732 N N . HIS A 1 89 ? -10.933 1.818 -2.764 1.00 91.50 89 HIS A N 1
ATOM 733 C CA . HIS A 1 89 ? -11.719 2.579 -1.794 1.00 91.50 89 HIS A CA 1
ATOM 734 C C . HIS A 1 89 ? -13.120 2.974 -2.275 1.00 91.50 89 HIS A C 1
ATOM 736 O O . HIS A 1 89 ? -14.046 2.997 -1.465 1.00 91.50 89 HIS A O 1
ATOM 742 N N . ARG A 1 90 ? -13.290 3.288 -3.560 1.00 92.06 90 ARG A N 1
ATOM 743 C CA . ARG A 1 90 ? -14.551 3.797 -4.124 1.00 92.06 90 ARG A CA 1
ATOM 744 C C . ARG A 1 90 ? -15.449 2.693 -4.669 1.00 92.06 90 ARG A C 1
ATOM 746 O O . ARG A 1 90 ? -16.649 2.914 -4.790 1.00 92.06 90 ARG A O 1
ATOM 753 N N . VAL A 1 91 ? -14.886 1.528 -4.992 1.00 90.69 91 VAL A N 1
ATOM 754 C CA . VAL A 1 91 ? -15.616 0.432 -5.646 1.00 90.69 91 VAL A CA 1
ATOM 755 C C . VAL A 1 91 ? -15.597 -0.832 -4.795 1.00 90.69 91 VAL A C 1
ATOM 757 O O . VAL A 1 91 ? -16.655 -1.332 -4.416 1.00 90.69 91 VAL A O 1
ATOM 760 N N . ILE A 1 92 ? -14.411 -1.333 -4.441 1.00 90.81 92 ILE A N 1
ATOM 761 C CA . ILE A 1 92 ? -14.286 -2.637 -3.772 1.00 90.81 92 ILE A CA 1
ATOM 762 C C . ILE A 1 92 ? -14.773 -2.573 -2.320 1.00 90.81 92 ILE A C 1
ATOM 764 O O . ILE A 1 92 ? -15.665 -3.322 -1.929 1.00 90.81 92 ILE A O 1
ATOM 768 N N . MET A 1 93 ? -14.233 -1.660 -1.511 1.00 92.25 93 MET A N 1
ATOM 769 C CA . MET A 1 93 ? -14.564 -1.536 -0.086 1.00 92.25 93 MET A CA 1
ATOM 770 C C . MET A 1 93 ? -16.058 -1.265 0.187 1.00 92.25 93 MET A C 1
ATOM 772 O O . MET A 1 93 ? -16.604 -1.896 1.099 1.00 92.25 93 MET A O 1
ATOM 776 N N . PRO A 1 94 ? -16.765 -0.399 -0.571 1.00 93.31 94 PRO A N 1
ATOM 777 C CA . PRO A 1 94 ? -18.203 -0.200 -0.393 1.00 93.31 94 PRO A CA 1
ATOM 778 C C . PRO A 1 94 ? -19.018 -1.456 -0.709 1.00 93.31 94 PRO A C 1
ATOM 780 O O . PRO A 1 94 ? -19.919 -1.805 0.053 1.00 93.31 94 PRO A O 1
ATOM 783 N N . GLU A 1 95 ? -18.667 -2.180 -1.774 1.00 91.88 95 GLU A N 1
ATOM 784 C CA . GLU A 1 95 ? -19.344 -3.429 -2.132 1.00 91.88 95 GLU A CA 1
ATOM 785 C C . GLU A 1 95 ? -19.117 -4.516 -1.074 1.00 91.88 95 GLU A C 1
ATOM 787 O O . GLU A 1 95 ? -20.055 -5.194 -0.649 1.00 91.88 95 GLU A O 1
ATOM 792 N N . LEU A 1 96 ? -17.889 -4.644 -0.572 1.00 93.25 96 LEU A N 1
ATOM 793 C CA . LEU A 1 96 ? -17.584 -5.554 0.530 1.00 93.25 96 LEU A CA 1
ATOM 794 C C . LEU A 1 96 ? -18.313 -5.166 1.818 1.00 93.25 96 LEU A C 1
ATOM 796 O O . LEU A 1 96 ? -18.819 -6.041 2.517 1.00 93.25 96 LEU A O 1
ATOM 800 N N . SER A 1 97 ? -18.430 -3.867 2.102 1.00 95.25 97 SER A N 1
ATOM 801 C CA . SER A 1 97 ? -19.197 -3.373 3.250 1.00 95.25 97 SER A CA 1
ATOM 802 C C . SER A 1 97 ? -20.672 -3.755 3.147 1.00 95.25 97 SER A C 1
ATOM 804 O O . SER A 1 97 ? -21.258 -4.251 4.111 1.00 95.25 97 SER A O 1
ATOM 806 N N . ARG A 1 98 ? -21.261 -3.591 1.955 1.00 93.62 98 ARG A N 1
ATOM 807 C CA . ARG A 1 98 ? -22.646 -3.980 1.662 1.00 93.62 98 ARG A CA 1
ATOM 808 C C . ARG A 1 98 ? -22.859 -5.481 1.854 1.00 93.62 98 ARG A C 1
ATOM 810 O O . ARG A 1 98 ? -23.829 -5.875 2.491 1.00 93.62 98 ARG A O 1
ATOM 817 N N . ARG A 1 99 ? -21.942 -6.313 1.348 1.00 91.75 99 ARG A N 1
ATOM 818 C CA . ARG A 1 99 ? -21.985 -7.779 1.498 1.00 91.75 99 ARG A CA 1
ATOM 819 C C . ARG A 1 99 ? -21.817 -8.234 2.950 1.00 91.75 99 ARG A C 1
ATOM 821 O O . ARG A 1 99 ? -22.455 -9.197 3.356 1.00 91.75 99 ARG A O 1
ATOM 828 N N . ALA A 1 100 ? -20.959 -7.563 3.717 1.00 93.44 100 ALA A N 1
ATOM 829 C CA . ALA A 1 100 ? -20.648 -7.931 5.097 1.00 93.44 100 ALA A CA 1
ATOM 830 C C . ALA A 1 100 ? -21.629 -7.354 6.136 1.00 93.44 100 ALA A C 1
ATOM 832 O O . ALA A 1 100 ? -21.557 -7.737 7.303 1.00 93.44 100 ALA A O 1
ATOM 833 N N . GLY A 1 101 ? -22.495 -6.407 5.753 1.00 95.88 101 GLY A N 1
ATOM 834 C CA . GLY A 1 101 ? -23.401 -5.711 6.677 1.00 95.88 101 GLY A CA 1
ATOM 835 C C . GLY A 1 101 ? -22.684 -4.821 7.702 1.00 95.88 101 GLY A C 1
ATOM 836 O O . GLY A 1 101 ? -23.254 -4.486 8.737 1.00 95.88 101 GLY A O 1
ATOM 837 N N . LYS A 1 102 ? -21.421 -4.456 7.448 1.00 95.94 102 LYS A N 1
ATOM 838 C CA . LYS A 1 102 ? -20.586 -3.624 8.328 1.00 95.94 102 LYS A CA 1
ATOM 839 C C . LYS A 1 102 ? -19.571 -2.829 7.515 1.00 95.94 102 LYS A C 1
ATOM 841 O O . LYS A 1 102 ? -19.265 -3.193 6.386 1.00 95.94 102 LYS A O 1
ATOM 846 N N . ILE A 1 103 ? -19.013 -1.770 8.098 1.00 94.94 103 ILE A N 1
ATOM 847 C CA . ILE A 1 103 ? -17.979 -0.966 7.433 1.00 94.94 103 ILE A CA 1
ATOM 848 C C . ILE A 1 103 ? -16.709 -1.807 7.248 1.00 94.94 103 ILE A C 1
ATOM 850 O O . ILE A 1 103 ? -16.100 -2.255 8.221 1.00 94.94 103 ILE A O 1
ATOM 854 N N . ILE A 1 104 ? -16.303 -1.980 5.992 1.00 94.94 104 ILE A N 1
ATOM 855 C CA . ILE A 1 104 ? -15.020 -2.543 5.578 1.00 94.94 104 ILE A CA 1
ATOM 856 C C . ILE A 1 104 ? -14.179 -1.400 5.016 1.00 94.94 104 ILE A C 1
ATOM 858 O O . ILE A 1 104 ? -14.429 -0.897 3.926 1.00 94.94 104 ILE A O 1
ATOM 862 N N . ASP A 1 105 ? -13.176 -0.972 5.778 1.00 92.38 105 ASP A N 1
ATOM 863 C CA . ASP A 1 105 ? -12.297 0.153 5.438 1.00 92.38 105 ASP A CA 1
ATOM 864 C C . ASP A 1 105 ? -10.808 -0.234 5.382 1.00 92.38 105 ASP A C 1
ATOM 866 O O . ASP A 1 105 ? -9.942 0.642 5.241 1.00 92.38 105 ASP A O 1
ATOM 870 N N . LYS A 1 106 ? -10.546 -1.544 5.484 1.00 93.75 106 LYS A N 1
ATOM 871 C CA . LYS A 1 106 ? -9.235 -2.194 5.487 1.00 93.75 106 LYS A CA 1
ATOM 872 C C . LYS A 1 106 ? -9.232 -3.454 4.632 1.00 93.75 106 LYS A C 1
ATOM 874 O O . LYS A 1 106 ? -10.262 -4.110 4.485 1.00 93.75 106 LYS A O 1
ATOM 879 N N . GLU A 1 107 ? -8.051 -3.838 4.175 1.00 93.50 107 GLU A N 1
ATOM 880 C CA . GLU A 1 107 ? -7.822 -5.056 3.397 1.00 93.50 107 GLU A CA 1
ATOM 881 C C . GLU A 1 107 ? -6.942 -6.073 4.133 1.00 93.50 107 GLU A C 1
ATOM 883 O O . GLU A 1 107 ? -6.280 -5.769 5.133 1.00 93.50 107 GLU A O 1
ATOM 888 N N . THR A 1 108 ? -6.955 -7.303 3.637 1.00 95.69 108 THR A N 1
ATOM 889 C CA . THR A 1 108 ? -6.024 -8.355 4.037 1.00 95.69 108 THR A CA 1
ATOM 890 C C . THR A 1 108 ? -5.032 -8.564 2.903 1.00 95.69 108 THR A C 1
ATOM 892 O O . THR A 1 108 ? -5.437 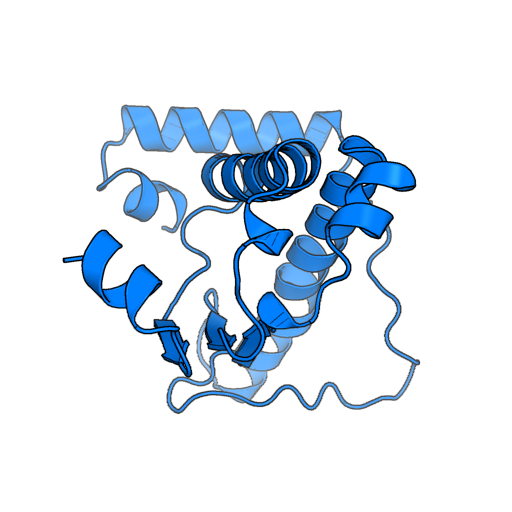-8.882 1.791 1.00 95.69 108 THR A O 1
ATOM 895 N N . VAL A 1 109 ? -3.741 -8.415 3.187 1.00 94.31 109 VAL A N 1
ATOM 896 C CA . VAL A 1 109 ? -2.670 -8.609 2.207 1.00 94.31 109 VAL A CA 1
ATOM 897 C C . VAL A 1 109 ? -1.985 -9.944 2.459 1.00 94.31 109 VAL A C 1
ATOM 899 O O . VAL A 1 109 ? -1.547 -10.223 3.576 1.00 94.31 109 VAL A O 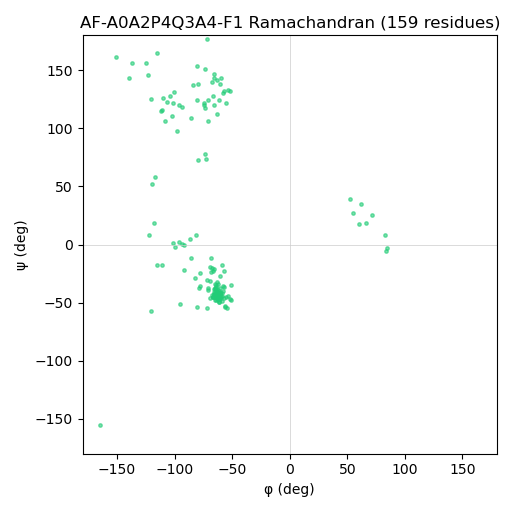1
ATOM 902 N N . ILE A 1 110 ? -1.874 -10.758 1.416 1.00 95.12 110 ILE A N 1
ATOM 903 C CA . ILE A 1 110 ? -0.977 -11.909 1.361 1.00 95.12 110 ILE A CA 1
ATOM 904 C C . ILE A 1 110 ? 0.222 -11.478 0.525 1.00 95.12 110 ILE A C 1
ATOM 906 O O . ILE A 1 110 ? 0.097 -11.251 -0.673 1.00 95.12 110 ILE A O 1
ATOM 910 N N . PHE A 1 111 ? 1.370 -11.338 1.172 1.00 92.38 111 PHE A N 1
ATOM 911 C CA . PHE A 1 111 ? 2.635 -11.010 0.540 1.00 92.38 111 PHE A CA 1
ATOM 912 C C . PHE A 1 111 ? 3.413 -12.310 0.323 1.00 92.38 111 PHE A C 1
ATOM 914 O O . PHE A 1 111 ? 4.011 -12.860 1.252 1.00 92.38 111 PHE A O 1
ATOM 921 N N . ASP A 1 112 ? 3.328 -12.832 -0.895 1.00 92.56 112 ASP A N 1
ATOM 922 C CA . ASP A 1 112 ? 3.994 -14.054 -1.327 1.00 92.56 112 ASP A CA 1
ATOM 923 C C . ASP A 1 112 ? 5.419 -13.737 -1.786 1.00 92.56 112 ASP A C 1
ATOM 925 O O . ASP A 1 112 ? 5.652 -13.110 -2.823 1.00 92.56 112 ASP A O 1
ATOM 929 N N . CYS A 1 113 ? 6.382 -14.167 -0.977 1.00 89.81 113 CYS A N 1
ATOM 930 C CA . CYS A 1 113 ? 7.800 -13.978 -1.237 1.00 89.81 113 CYS A CA 1
ATOM 931 C C . CYS A 1 113 ? 8.412 -15.077 -2.116 1.00 89.81 113 CYS A C 1
ATOM 933 O O . CYS A 1 113 ? 9.630 -15.076 -2.317 1.00 89.81 113 CYS A O 1
ATOM 935 N N . GLU A 1 114 ? 7.619 -16.017 -2.635 1.00 90.50 114 GLU A N 1
ATOM 936 C CA . GLU A 1 114 ? 8.125 -17.011 -3.573 1.00 90.50 114 GLU A CA 1
ATOM 937 C C . GLU A 1 114 ? 8.746 -16.321 -4.794 1.00 90.50 114 GLU A C 1
ATOM 939 O O . GLU A 1 114 ? 8.173 -15.395 -5.362 1.00 90.50 114 GLU A O 1
ATOM 944 N N . GLY A 1 115 ? 9.949 -16.746 -5.183 1.00 88.62 115 GLY A N 1
ATOM 945 C CA . GLY A 1 115 ? 10.712 -16.113 -6.259 1.00 88.62 115 GLY A CA 1
ATOM 946 C C . GLY A 1 115 ? 11.526 -14.890 -5.82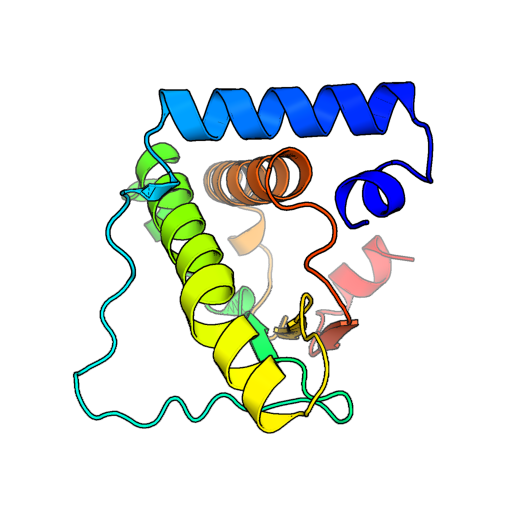8 1.00 88.62 115 GLY A C 1
ATOM 947 O O . GLY A 1 115 ? 12.327 -14.405 -6.621 1.00 88.62 115 GLY A O 1
ATOM 948 N N . MET A 1 116 ? 11.414 -14.408 -4.583 1.00 86.06 116 MET A N 1
ATOM 949 C CA . MET A 1 116 ? 12.280 -13.326 -4.107 1.00 86.06 116 MET A CA 1
ATOM 950 C C . MET A 1 116 ? 13.747 -13.761 -3.970 1.00 86.06 116 MET A C 1
ATOM 952 O O . MET A 1 116 ? 14.066 -14.848 -3.492 1.00 86.06 116 MET A O 1
ATOM 956 N N . GLY A 1 117 ? 14.661 -12.872 -4.352 1.00 81.75 117 GLY A N 1
ATOM 957 C CA . GLY A 1 117 ? 16.108 -13.048 -4.298 1.00 81.75 117 GLY A CA 1
ATOM 958 C C . GLY A 1 117 ? 16.865 -11.724 -4.460 1.00 81.75 117 GLY A C 1
ATOM 959 O O . GLY A 1 117 ? 16.362 -10.641 -4.177 1.00 81.75 117 GLY A O 1
ATOM 960 N N . PHE A 1 118 ? 18.114 -11.786 -4.924 1.00 80.00 118 PHE A N 1
ATOM 961 C CA . PHE A 1 118 ? 18.960 -10.588 -5.031 1.00 80.00 118 PHE A CA 1
ATOM 962 C C . PHE A 1 118 ? 18.516 -9.597 -6.115 1.00 80.00 118 PHE A C 1
ATOM 964 O O . PHE A 1 118 ? 18.895 -8.430 -6.072 1.00 80.00 118 PHE A O 1
ATOM 971 N N . HIS A 1 119 ? 17.708 -10.022 -7.091 1.00 76.19 119 HIS A N 1
ATOM 972 C CA . HIS A 1 119 ? 17.246 -9.129 -8.154 1.00 76.19 119 HIS A CA 1
ATOM 973 C C . HIS A 1 119 ? 16.274 -8.052 -7.645 1.00 76.19 119 HIS A C 1
ATOM 975 O O . HIS A 1 119 ? 16.223 -6.978 -8.244 1.00 76.19 119 HIS A O 1
ATOM 981 N N . GLN A 1 120 ? 15.581 -8.285 -6.521 1.00 73.94 120 GLN A N 1
ATOM 982 C CA . GLN A 1 120 ? 14.802 -7.259 -5.819 1.00 73.94 120 GLN A CA 1
ATOM 983 C C . GLN A 1 120 ? 15.676 -6.166 -5.190 1.00 73.94 120 GLN A C 1
ATOM 985 O O . GLN A 1 120 ? 15.179 -5.072 -4.952 1.00 73.94 120 GLN A O 1
ATOM 990 N N . LEU A 1 121 ? 16.972 -6.413 -4.954 1.00 77.38 121 LEU A N 1
ATOM 991 C CA . LEU A 1 121 ? 17.894 -5.412 -4.396 1.00 77.38 121 LEU A CA 1
ATOM 992 C C . LEU A 1 121 ? 18.429 -4.426 -5.447 1.00 77.38 121 LEU A C 1
ATOM 994 O O . LEU A 1 121 ? 19.329 -3.634 -5.170 1.00 77.38 121 LEU A O 1
ATOM 998 N N . HIS A 1 122 ? 17.899 -4.465 -6.669 1.00 85.69 122 HIS A N 1
ATOM 999 C CA . HIS A 1 122 ? 18.239 -3.502 -7.704 1.00 85.69 122 HIS A CA 1
ATOM 1000 C C . HIS A 1 122 ? 17.799 -2.092 -7.281 1.00 85.69 122 HIS A C 1
ATOM 1002 O O . HIS A 1 122 ? 16.606 -1.801 -7.205 1.00 85.69 122 HIS A O 1
ATOM 1008 N N . LEU A 1 123 ? 18.772 -1.212 -7.024 1.00 87.62 123 LEU A N 1
ATOM 1009 C CA . LEU A 1 123 ? 18.546 0.118 -6.445 1.00 87.62 123 LEU A CA 1
ATOM 1010 C C . LEU A 1 123 ? 17.473 0.950 -7.174 1.00 87.62 123 LEU A C 1
ATOM 1012 O O . LEU A 1 123 ? 16.570 1.430 -6.493 1.00 87.62 123 LEU A O 1
ATOM 1016 N N . PRO A 1 124 ? 17.475 1.079 -8.518 1.00 88.75 124 PRO A N 1
ATOM 1017 C CA . PRO A 1 124 ? 16.408 1.798 -9.216 1.00 88.75 124 PRO A CA 1
ATOM 1018 C C . PRO A 1 124 ? 15.004 1.242 -8.946 1.00 88.75 124 PRO A C 1
ATOM 1020 O O . PRO A 1 124 ? 14.050 2.002 -8.813 1.00 88.75 124 PRO A O 1
ATOM 1023 N N . SER A 1 125 ? 14.867 -0.080 -8.819 1.00 86.00 125 SER A N 1
ATOM 1024 C CA . SER A 1 125 ? 13.583 -0.711 -8.498 1.00 86.00 125 SER A CA 1
ATOM 1025 C C . SER A 1 125 ? 13.172 -0.451 -7.052 1.00 86.00 125 SER A C 1
ATOM 1027 O O . SER A 1 125 ? 12.006 -0.181 -6.786 1.00 86.00 125 SER A O 1
ATOM 1029 N N . LEU A 1 126 ? 14.128 -0.484 -6.120 1.00 88.00 126 LEU A N 1
ATOM 1030 C CA . LEU A 1 126 ? 13.879 -0.135 -4.721 1.00 88.00 126 LEU A CA 1
ATOM 1031 C C . LEU A 1 126 ? 13.392 1.311 -4.574 1.00 88.00 126 LEU A C 1
ATOM 1033 O O . LEU A 1 126 ? 12.494 1.559 -3.775 1.00 88.00 126 LEU A O 1
ATOM 1037 N N . THR A 1 127 ? 13.920 2.249 -5.366 1.00 90.75 127 THR A N 1
ATOM 1038 C CA . THR A 1 127 ? 13.438 3.641 -5.393 1.00 90.75 127 THR A CA 1
ATOM 1039 C C . THR A 1 127 ? 11.969 3.727 -5.808 1.00 90.75 127 THR A C 1
ATOM 1041 O O . THR A 1 127 ? 11.196 4.439 -5.171 1.00 90.75 127 THR A O 1
ATOM 1044 N N . LEU A 1 128 ? 11.557 2.958 -6.819 1.00 91.12 128 LEU A N 1
ATOM 1045 C CA . LEU A 1 128 ? 10.158 2.893 -7.250 1.00 91.12 128 LEU A CA 1
ATOM 1046 C C . LEU A 1 128 ? 9.232 2.352 -6.150 1.00 91.12 128 LEU A C 1
ATOM 1048 O O . LEU A 1 128 ? 8.211 2.967 -5.845 1.00 91.12 128 LEU A O 1
ATOM 1052 N N . TYR A 1 129 ? 9.603 1.238 -5.512 1.00 88.06 129 TYR A N 1
ATOM 1053 C CA . TYR A 1 129 ? 8.821 0.672 -4.406 1.00 88.06 129 TYR A CA 1
ATOM 1054 C C . TYR A 1 129 ? 8.763 1.608 -3.196 1.00 88.06 129 TYR A C 1
ATOM 1056 O O . TYR A 1 129 ? 7.728 1.721 -2.540 1.00 88.06 129 TYR A O 1
ATOM 1064 N N . ARG A 1 130 ? 9.859 2.318 -2.919 1.00 91.88 130 ARG A N 1
ATOM 1065 C CA . ARG A 1 130 ? 9.912 3.322 -1.858 1.00 91.88 130 ARG A CA 1
ATOM 1066 C C . ARG A 1 130 ? 8.948 4.476 -2.125 1.00 91.88 130 ARG A C 1
ATOM 1068 O O . ARG A 1 130 ? 8.247 4.871 -1.201 1.00 91.88 130 ARG A O 1
ATOM 1075 N N . ALA A 1 131 ? 8.859 4.960 -3.362 1.00 94.56 131 ALA A N 1
ATOM 1076 C CA . ALA A 1 131 ? 7.916 6.016 -3.726 1.00 94.56 131 ALA A CA 1
ATOM 1077 C C . ALA A 1 131 ? 6.455 5.598 -3.482 1.00 94.56 131 ALA A C 1
ATOM 1079 O O . ALA A 1 131 ? 5.678 6.384 -2.944 1.00 94.56 131 ALA A O 1
ATOM 1080 N N . ILE A 1 132 ? 6.093 4.349 -3.804 1.00 93.81 132 ILE A N 1
ATOM 1081 C CA . ILE A 1 132 ? 4.769 3.788 -3.484 1.00 93.81 132 ILE A CA 1
ATOM 1082 C C . ILE A 1 132 ? 4.539 3.760 -1.966 1.00 93.81 132 ILE A C 1
ATOM 1084 O O . ILE A 1 132 ? 3.514 4.235 -1.482 1.00 93.81 132 ILE A O 1
ATOM 1088 N N . ALA A 1 133 ? 5.501 3.238 -1.200 1.00 92.31 133 ALA A N 1
ATOM 1089 C CA . ALA A 1 133 ? 5.367 3.128 0.250 1.00 92.31 133 ALA A CA 1
ATOM 1090 C C . ALA A 1 133 ? 5.241 4.501 0.936 1.00 92.31 133 ALA A C 1
ATOM 1092 O O . ALA A 1 133 ? 4.434 4.664 1.852 1.00 92.31 133 ALA A O 1
ATOM 1093 N N . GLU A 1 134 ? 6.013 5.494 0.489 1.00 94.62 134 GLU A N 1
ATOM 1094 C CA . GLU A 1 134 ? 5.941 6.871 0.987 1.00 94.62 134 GLU A CA 1
ATOM 1095 C C . GLU A 1 134 ? 4.585 7.512 0.652 1.00 94.62 134 GLU A C 1
ATOM 1097 O O . GLU A 1 134 ? 3.970 8.127 1.526 1.00 94.62 134 GLU A O 1
ATOM 1102 N N . LEU A 1 135 ? 4.074 7.302 -0.567 1.00 96.31 135 LEU A N 1
ATOM 1103 C CA . LEU A 1 135 ? 2.746 7.753 -0.988 1.00 96.31 135 LEU A CA 1
ATOM 1104 C C . LEU A 1 135 ? 1.639 7.172 -0.093 1.00 96.31 135 LEU A C 1
ATOM 1106 O O . LEU A 1 135 ? 0.795 7.916 0.414 1.00 96.31 135 LEU A O 1
ATOM 1110 N N . ASP A 1 136 ? 1.668 5.860 0.152 1.00 94.12 136 ASP A N 1
ATOM 1111 C CA . ASP A 1 136 ? 0.671 5.172 0.977 1.00 94.12 136 ASP A CA 1
ATOM 1112 C C . ASP A 1 136 ? 0.705 5.640 2.433 1.00 94.12 136 ASP A C 1
ATOM 1114 O O . ASP A 1 136 ? -0.333 5.935 3.031 1.00 94.12 136 ASP A O 1
ATOM 1118 N N . GLN A 1 137 ? 1.902 5.760 3.014 1.00 92.12 137 GLN A N 1
ATOM 1119 C CA . GLN A 1 137 ? 2.069 6.251 4.384 1.00 92.12 137 GLN A CA 1
ATOM 1120 C C . GLN A 1 137 ? 1.573 7.686 4.551 1.00 92.12 137 GLN A C 1
ATOM 1122 O O . GLN A 1 137 ? 1.081 8.047 5.629 1.00 92.12 137 GLN A O 1
ATOM 1127 N N . LYS A 1 138 ? 1.724 8.498 3.503 1.00 94.94 138 LYS A N 1
ATOM 1128 C CA . LYS A 1 138 ? 1.375 9.911 3.511 1.00 94.94 138 LYS A CA 1
ATOM 1129 C C . LYS A 1 138 ? -0.122 10.132 3.313 1.00 94.94 138 LYS A C 1
ATOM 1131 O O . LYS A 1 138 ? -0.738 10.758 4.175 1.00 94.94 138 LYS A O 1
ATOM 1136 N N . TYR A 1 139 ? -0.711 9.570 2.259 1.00 96.44 139 TYR A N 1
ATOM 1137 C CA . TYR A 1 139 ? -2.073 9.906 1.821 1.00 96.44 139 TYR A CA 1
ATOM 1138 C C . TYR A 1 139 ? -3.104 8.787 2.016 1.00 96.44 139 TYR A C 1
ATOM 1140 O O . TYR A 1 139 ? -4.305 9.059 2.081 1.00 96.44 139 TYR A O 1
ATOM 1148 N N . TYR A 1 140 ? -2.666 7.539 2.200 1.00 94.56 140 TYR A N 1
ATOM 1149 C CA . TYR A 1 140 ? -3.544 6.381 2.403 1.00 94.56 140 TYR A CA 1
ATOM 1150 C C . TYR A 1 140 ? -3.304 5.674 3.751 1.00 94.56 140 TYR A C 1
ATOM 1152 O O . TYR A 1 140 ? -3.155 4.451 3.802 1.00 94.56 140 TYR A O 1
ATOM 1160 N N . PRO A 1 141 ? -3.314 6.392 4.893 1.00 93.56 141 PRO A N 1
ATOM 1161 C CA . PRO A 1 141 ? -3.025 5.776 6.178 1.00 93.56 141 PRO A CA 1
ATOM 1162 C C . PRO A 1 141 ? -4.087 4.753 6.602 1.00 93.56 141 PRO A C 1
ATOM 1164 O O . PRO A 1 141 ? -5.291 4.930 6.394 1.00 93.56 141 PRO A O 1
A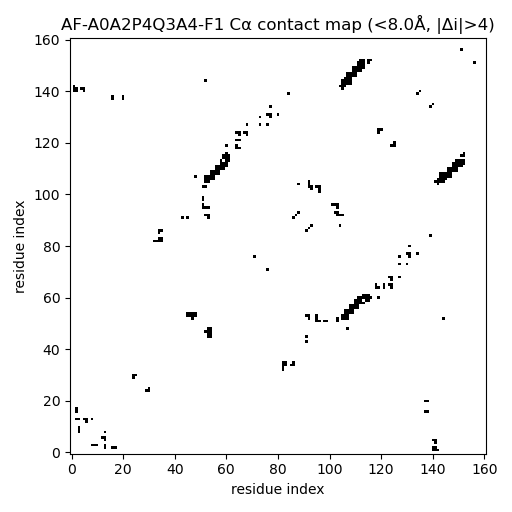TOM 1167 N N . GLY A 1 142 ? -3.638 3.707 7.300 1.00 87.00 142 GLY A N 1
ATOM 1168 C CA . GLY A 1 142 ? -4.514 2.790 8.035 1.00 87.00 142 GLY A CA 1
ATOM 1169 C C . GLY A 1 142 ? -5.366 1.857 7.168 1.00 87.00 142 GLY A C 1
ATOM 1170 O O . GLY A 1 142 ? -6.425 1.434 7.630 1.00 87.00 142 GLY A O 1
ATOM 1171 N N . ARG A 1 143 ? -4.924 1.554 5.939 1.00 88.12 143 ARG A N 1
ATOM 1172 C CA . ARG A 1 143 ? -5.612 0.658 4.985 1.00 88.12 143 ARG A CA 1
ATOM 1173 C C . ARG A 1 143 ? -5.334 -0.826 5.223 1.00 88.12 143 ARG A C 1
ATOM 1175 O O . ARG A 1 143 ? -6.199 -1.662 4.983 1.00 88.12 143 ARG A O 1
ATOM 1182 N N . LEU A 1 144 ? -4.167 -1.155 5.766 1.00 91.31 144 LEU A N 1
ATOM 1183 C CA . LEU A 1 144 ? -3.797 -2.531 6.075 1.00 91.31 144 LEU A CA 1
ATOM 1184 C C . LEU A 1 144 ? -4.544 -3.038 7.321 1.00 91.31 144 LEU A C 1
ATOM 1186 O O . LEU A 1 144 ? -4.448 -2.460 8.407 1.00 91.31 144 LEU A O 1
ATOM 1190 N N . GLY A 1 145 ? -5.295 -4.128 7.168 1.00 92.81 145 GLY A N 1
ATOM 1191 C CA . GLY A 1 145 ? -5.977 -4.832 8.255 1.00 92.81 145 GLY A CA 1
ATOM 1192 C C . GLY A 1 145 ? -5.177 -6.012 8.793 1.00 92.81 145 GLY A C 1
ATOM 1193 O O . GLY A 1 145 ? -4.986 -6.119 10.003 1.00 92.81 145 GLY A O 1
ATOM 1194 N N . LYS A 1 146 ? -4.726 -6.898 7.903 1.00 94.06 146 LYS A N 1
ATOM 1195 C CA . LYS A 1 146 ? -3.833 -8.024 8.210 1.00 94.06 146 LYS A CA 1
ATOM 1196 C C . LYS A 1 146 ? -2.804 -8.161 7.096 1.00 94.06 146 LYS A C 1
ATOM 1198 O O . LYS A 1 146 ? -3.158 -7.991 5.934 1.00 94.06 146 LYS A O 1
ATOM 1203 N N . LEU A 1 147 ? -1.577 -8.513 7.459 1.00 93.75 147 LEU A N 1
ATOM 1204 C CA . LEU A 1 147 ? -0.515 -8.876 6.529 1.00 93.75 147 LEU A CA 1
ATOM 1205 C C . LEU A 1 147 ? -0.072 -10.303 6.836 1.00 93.75 147 LEU A C 1
ATOM 1207 O O . LEU A 1 147 ? 0.295 -10.605 7.970 1.00 93.75 147 LEU A O 1
ATOM 1211 N N . PHE A 1 148 ? -0.099 -11.159 5.825 1.00 93.94 148 PHE A N 1
ATOM 1212 C CA . PHE A 1 148 ? 0.473 -12.495 5.867 1.00 93.94 148 PHE A CA 1
ATOM 1213 C C . PHE A 1 148 ? 1.681 -12.516 4.944 1.00 93.94 148 PHE A C 1
ATOM 1215 O O . PHE A 1 148 ? 1.525 -12.333 3.744 1.00 93.94 148 PHE A O 1
ATOM 1222 N N . VAL A 1 149 ? 2.872 -12.731 5.495 1.00 91.88 149 VAL A N 1
ATOM 1223 C CA . VAL A 1 149 ? 4.084 -12.944 4.699 1.00 91.8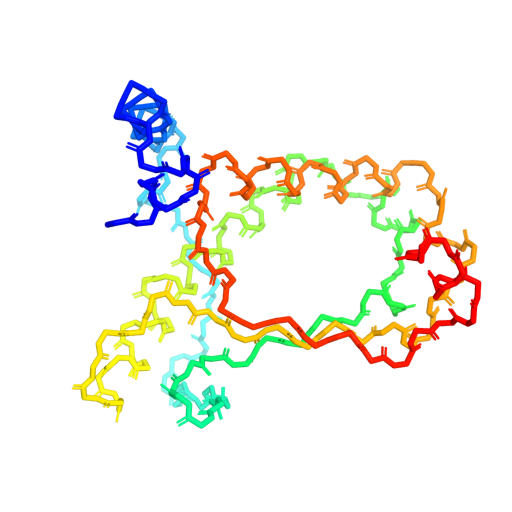8 149 VAL A CA 1
ATOM 1224 C C . VAL A 1 149 ? 4.292 -14.447 4.574 1.00 91.88 149 VAL A C 1
ATOM 1226 O O . VAL A 1 149 ? 4.409 -15.135 5.589 1.00 91.88 149 VAL A O 1
ATOM 1229 N N . VAL A 1 150 ? 4.300 -14.961 3.348 1.00 93.19 150 VAL A N 1
ATOM 1230 C CA . VAL A 1 150 ? 4.424 -16.398 3.056 1.00 93.19 150 VAL A CA 1
ATOM 1231 C C . VAL A 1 150 ? 5.601 -16.649 2.118 1.00 93.19 150 VAL A C 1
ATOM 1233 O O . VAL A 1 150 ? 6.040 -15.740 1.422 1.00 93.19 150 VAL A O 1
ATOM 1236 N N . ASN A 1 151 ? 6.148 -17.867 2.130 1.00 92.38 151 ASN A N 1
ATOM 1237 C CA . ASN A 1 151 ? 7.272 -18.276 1.274 1.00 92.38 151 ASN A CA 1
ATOM 1238 C C . ASN A 1 151 ? 8.525 -17.376 1.370 1.00 92.38 151 ASN A C 1
ATOM 1240 O O . ASN A 1 151 ? 9.303 -17.278 0.424 1.00 92.38 151 ASN A O 1
ATOM 1244 N N . ALA A 1 152 ? 8.735 -16.707 2.511 1.00 88.56 152 ALA A N 1
ATOM 1245 C CA . ALA A 1 152 ? 9.885 -15.829 2.722 1.00 88.56 152 ALA A CA 1
ATOM 1246 C C . ALA A 1 152 ? 11.207 -16.612 2.622 1.00 88.56 152 ALA A C 1
ATOM 1248 O O . ALA A 1 152 ? 11.398 -17.571 3.380 1.00 88.56 152 ALA A O 1
ATOM 1249 N N . PRO A 1 153 ? 12.153 -16.204 1.750 1.00 83.38 153 PRO A N 1
ATOM 1250 C CA . PRO A 1 153 ? 13.462 -16.832 1.703 1.00 83.38 153 PRO A CA 1
ATOM 1251 C C . PRO A 1 153 ? 14.155 -16.703 3.059 1.00 83.38 153 PRO A C 1
ATOM 1253 O O . PRO A 1 153 ? 14.070 -15.666 3.720 1.00 83.38 153 PRO A O 1
ATOM 1256 N N . PHE A 1 154 ? 14.902 -17.731 3.458 1.00 79.81 154 PHE A N 1
ATOM 1257 C CA . PHE A 1 154 ? 15.547 -17.801 4.775 1.00 79.81 154 PHE A CA 1
ATOM 1258 C C . PHE A 1 154 ? 16.373 -16.550 5.133 1.00 79.81 154 PHE A C 1
ATOM 1260 O O . PHE A 1 154 ? 16.398 -16.123 6.288 1.00 79.81 154 PHE A O 1
ATOM 1267 N N . ILE A 1 155 ? 17.012 -15.923 4.139 1.00 69.75 155 ILE A N 1
ATOM 1268 C CA . ILE A 1 155 ? 17.790 -14.695 4.337 1.00 69.75 155 ILE A CA 1
ATOM 1269 C C . ILE A 1 155 ? 16.928 -13.494 4.762 1.00 69.75 155 ILE A C 1
ATOM 1271 O O . ILE A 1 155 ? 17.369 -12.706 5.591 1.00 69.75 155 ILE A O 1
ATOM 1275 N N . PHE A 1 156 ? 15.683 -13.390 4.286 1.00 67.19 156 PHE A N 1
ATOM 1276 C CA . PHE A 1 156 ? 14.746 -12.336 4.694 1.00 67.19 156 PHE A CA 1
ATOM 1277 C C . PHE A 1 156 ? 14.269 -12.534 6.135 1.00 67.19 156 PHE A C 1
ATOM 1279 O O . PHE A 1 156 ? 14.165 -11.570 6.888 1.00 67.19 156 PHE A O 1
ATOM 1286 N N . VAL A 1 157 ? 14.061 -13.786 6.555 1.00 67.69 157 VAL A N 1
ATOM 1287 C CA . VAL A 1 157 ? 13.667 -14.111 7.937 1.00 67.69 157 VAL A CA 1
ATOM 1288 C C . VAL A 1 157 ? 14.761 -13.731 8.940 1.00 67.69 157 VAL A C 1
ATOM 1290 O O . VAL A 1 157 ? 14.452 -13.289 10.043 1.00 67.69 157 VAL A O 1
ATOM 1293 N N . LYS A 1 158 ? 16.043 -13.860 8.567 1.00 62.34 158 LYS A N 1
ATOM 1294 C CA . LYS A 1 158 ? 17.166 -13.445 9.424 1.00 62.34 158 LYS A CA 1
ATOM 1295 C C . LYS A 1 158 ? 17.321 -11.929 9.561 1.00 62.34 158 LYS A C 1
ATOM 1297 O O . LYS A 1 158 ? 17.797 -11.492 10.598 1.00 62.34 158 LYS A O 1
ATOM 1302 N N . ILE A 1 159 ? 16.951 -11.154 8.541 1.00 56.94 159 ILE A N 1
ATOM 1303 C CA . ILE A 1 159 ? 17.045 -9.682 8.559 1.00 56.94 159 ILE A CA 1
ATOM 1304 C C . ILE A 1 159 ? 15.894 -9.054 9.367 1.00 56.94 159 ILE A C 1
ATOM 1306 O O . ILE A 1 159 ? 16.039 -7.951 9.879 1.00 56.94 159 ILE A O 1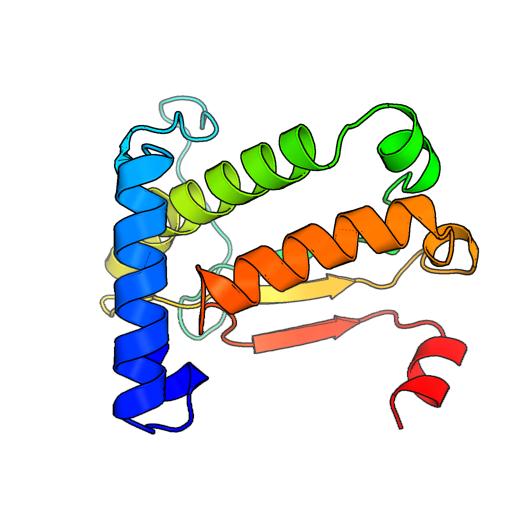
ATOM 1310 N N . TRP A 1 160 ? 14.760 -9.751 9.494 1.00 52.84 160 TRP A N 1
ATOM 1311 C CA . TRP A 1 160 ? 13.553 -9.252 10.168 1.00 52.84 160 TRP A CA 1
ATOM 1312 C C . TRP A 1 160 ? 13.419 -9.683 11.644 1.00 52.84 160 TRP A C 1
ATOM 1314 O O . TRP A 1 160 ? 12.405 -9.387 12.276 1.00 52.84 160 TRP A O 1
ATOM 1324 N N . ARG A 1 161 ? 14.401 -10.420 12.182 1.00 38.41 161 ARG A N 1
ATOM 1325 C CA . ARG A 1 161 ? 14.473 -10.775 13.608 1.00 38.41 161 ARG A CA 1
ATOM 1326 C C . ARG A 1 161 ? 15.215 -9.727 14.419 1.00 38.41 161 ARG A C 1
ATOM 1328 O O . ARG A 1 161 ? 16.223 -9.201 13.905 1.00 38.41 161 ARG A O 1
#

Foldseek 3Di:
DQLCVLVVNPVVSSVVLVVVLVVVCVVVVLVPDDAPDDDPPDPPPFDADPQLAGEAEAEVLPDPLVVCLVPPDLVNLLSNL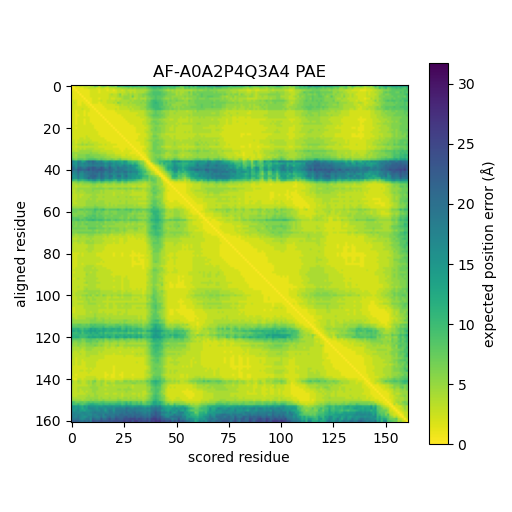SSVVCCCQVPVQVVSCVVNVHRHQAHEYEYECVNDDCSCVPVSSVVSVVSNVVCCSRNVGPRHDYYHYPPHDPVRVVVVD